Protein AF-B1GS95-F1 (afdb_monomer_lite)

Radius of gyration: 27.25 Å; chains: 1; bounding box: 58×67×68 Å

Foldseek 3Di:
DDDDDDDDPDVVVVVVVVLVVQQCCCQEPNLAWDDDPCDPPDDDPDDDRTDPDHHPNNVVPDDDPDDDDDDDDDPPPPPPPPDDDDDDDDDDDDDDDDDDDPPPDDDDDDPPDDPDPDDDDDDDDD

Organism: Cotesia congregata (NCBI:txid51543)

InterPro domains:
  IPR000299 FERM domain [PS50057] (1-32)
  IPR011993 PH-like domain superfamily [G3DSA:2.30.29.30] (1-31)
  IPR014847 FERM adjacent [PF08736] (43-81)
  IPR014847 FERM adjacent [SM01195] (40-84)
  IPR018980 FERM, C-terminal PH-like domain [PF09380] (2-34)

Secondary structure (DSSP, 8-state):
--------SSHHHHHHHHHHHHHHHHHHH-SSPPP-----SS--SS------S--HHHHHHS---SPPPP-----------------------------------S---PPP--------------

pLDDT: mean 73.36, std 19.86, range [33.06, 97.88]

Sequence (126 aa):
ESTIGFKLANHRAAKKLWKVCVEHHTFFRLMSPEPVKKVGLLPHLGSRFRYSGRTHYETKKIPIERQPPQFERSLSGRRLTSRSMDALGGSQTVETYGSEPSKRHTMSYEPEMIPDMEHIDQRPSI

Structure (mmCIF, N/CA/C/O backbone):
data_AF-B1GS95-F1
#
_entry.id   AF-B1GS95-F1
#
loop_
_atom_site.group_PDB
_atom_site.id
_atom_site.type_symbol
_atom_site.label_atom_id
_atom_site.label_alt_id
_atom_site.label_comp_id
_atom_site.label_asym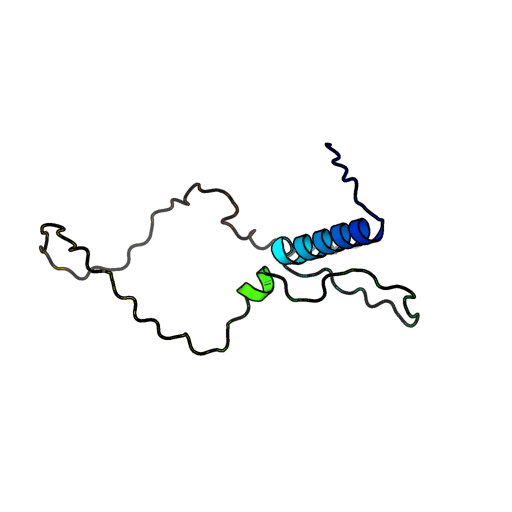_id
_atom_site.label_entity_id
_atom_site.label_seq_id
_atom_site.pdbx_PDB_ins_code
_atom_site.Cartn_x
_atom_site.Cartn_y
_atom_site.Cartn_z
_atom_site.occupancy
_atom_site.B_iso_or_equiv
_atom_site.auth_seq_id
_atom_site.auth_comp_id
_atom_site.auth_asym_id
_atom_site.auth_atom_id
_atom_site.pdbx_PDB_model_num
ATOM 1 N N . GLU A 1 1 ? 18.409 -17.853 -3.126 1.00 75.94 1 GLU A N 1
ATOM 2 C CA . GLU A 1 1 ? 17.521 -16.727 -3.478 1.00 75.94 1 GLU A CA 1
ATOM 3 C C . GLU A 1 1 ? 17.360 -16.716 -4.992 1.00 75.94 1 GLU A C 1
ATOM 5 O O . GLU A 1 1 ? 18.369 -16.825 -5.679 1.00 75.94 1 GLU A O 1
ATOM 10 N N . SER A 1 2 ? 16.128 -16.694 -5.504 1.00 92.12 2 SER A N 1
ATOM 11 C CA . SER A 1 2 ? 15.861 -16.719 -6.949 1.00 92.12 2 SER A CA 1
ATOM 12 C C . SER A 1 2 ? 15.269 -15.381 -7.376 1.00 92.12 2 SER A C 1
ATOM 14 O O . SER A 1 2 ? 14.183 -15.021 -6.924 1.00 92.12 2 SER A O 1
ATOM 16 N N . THR A 1 3 ? 15.962 -14.660 -8.255 1.00 95.12 3 THR A N 1
ATOM 17 C CA . THR A 1 3 ? 15.506 -13.364 -8.779 1.00 95.12 3 THR A CA 1
ATOM 18 C C . THR A 1 3 ? 14.864 -13.548 -10.150 1.00 95.12 3 THR A C 1
ATOM 20 O O . THR A 1 3 ? 15.467 -14.134 -11.047 1.00 95.12 3 THR A O 1
ATOM 23 N N . ILE A 1 4 ? 13.648 -13.025 -10.329 1.00 93.81 4 ILE A N 1
ATOM 24 C CA . ILE A 1 4 ? 12.907 -13.051 -11.600 1.00 93.81 4 ILE A CA 1
ATOM 25 C C . ILE A 1 4 ? 12.791 -11.620 -12.134 1.00 93.81 4 ILE A C 1
ATOM 27 O O . ILE A 1 4 ? 12.394 -10.714 -11.402 1.00 93.81 4 ILE A O 1
ATOM 31 N N . GLY A 1 5 ? 13.126 -11.414 -13.411 1.00 94.38 5 GLY A N 1
ATOM 32 C CA . GLY A 1 5 ? 13.045 -10.118 -14.090 1.00 94.38 5 GLY A CA 1
ATOM 33 C C . GLY A 1 5 ? 11.995 -10.093 -15.203 1.00 94.38 5 GLY A C 1
ATOM 34 O O . GLY A 1 5 ? 11.790 -11.087 -15.894 1.00 94.38 5 GLY A O 1
ATOM 35 N N . PHE A 1 6 ? 11.361 -8.934 -15.411 1.00 95.19 6 PHE A N 1
ATOM 36 C CA . PHE A 1 6 ? 10.372 -8.712 -16.473 1.00 95.19 6 PHE A CA 1
ATOM 37 C C . PHE A 1 6 ? 10.824 -7.584 -17.404 1.00 95.19 6 PHE A C 1
ATOM 39 O O . PHE A 1 6 ? 11.122 -6.479 -16.947 1.00 95.19 6 PHE A O 1
ATOM 46 N N . LYS A 1 7 ? 10.818 -7.831 -18.719 1.00 96.94 7 LYS A N 1
ATOM 47 C CA . LYS A 1 7 ? 11.004 -6.787 -19.736 1.00 96.94 7 LYS A CA 1
ATOM 48 C C . LYS A 1 7 ? 9.637 -6.274 -20.183 1.00 96.94 7 LYS A C 1
ATOM 50 O O . LYS A 1 7 ? 8.803 -7.049 -20.637 1.00 96.94 7 LYS A O 1
ATOM 55 N N . LEU A 1 8 ? 9.411 -4.969 -20.057 1.00 97.69 8 LEU A N 1
ATOM 56 C CA . LEU A 1 8 ? 8.139 -4.321 -20.387 1.00 97.69 8 LEU A CA 1
ATOM 57 C C . LEU A 1 8 ? 8.335 -3.268 -21.480 1.00 97.69 8 LEU A C 1
ATOM 59 O O . LEU A 1 8 ? 9.436 -2.756 -21.663 1.00 97.69 8 LEU A O 1
ATOM 63 N N . ALA A 1 9 ? 7.253 -2.924 -22.183 1.00 97.69 9 ALA A N 1
ATOM 64 C CA . ALA A 1 9 ? 7.297 -2.024 -23.339 1.00 97.69 9 ALA A CA 1
ATOM 65 C C . ALA A 1 9 ? 7.798 -0.603 -23.011 1.00 97.69 9 ALA A C 1
ATOM 67 O O . ALA A 1 9 ? 8.366 0.064 -23.867 1.00 97.69 9 ALA A O 1
ATOM 68 N N . ASN A 1 10 ? 7.570 -0.114 -21.787 1.00 97.62 10 ASN A N 1
ATOM 69 C C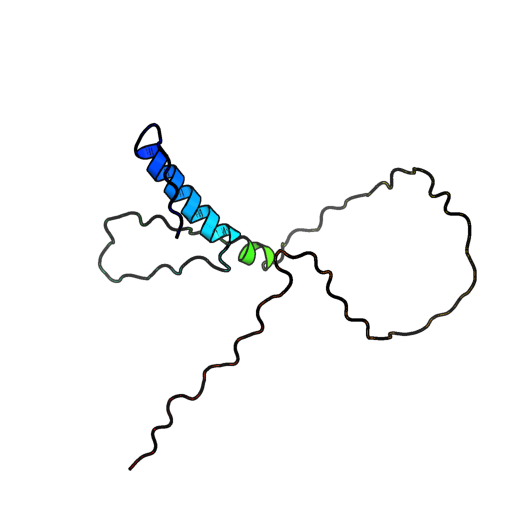A . ASN A 1 10 ? 8.038 1.196 -21.334 1.00 97.62 10 ASN A CA 1
ATOM 70 C C . ASN A 1 10 ? 8.085 1.286 -19.796 1.00 97.62 10 ASN A C 1
ATOM 72 O O . ASN A 1 10 ? 7.522 0.453 -19.080 1.00 97.62 10 ASN A O 1
ATOM 76 N N . HIS A 1 11 ? 8.715 2.343 -19.274 1.00 97.00 11 HIS A N 1
ATOM 77 C CA . HIS A 1 11 ? 8.840 2.560 -17.827 1.00 97.00 11 HIS A CA 1
ATOM 78 C C . HIS A 1 11 ? 7.487 2.791 -17.126 1.00 97.00 11 HIS A C 1
ATOM 80 O O . HIS A 1 11 ? 7.355 2.515 -15.933 1.00 97.00 11 HIS A O 1
ATOM 86 N N . ARG A 1 12 ? 6.461 3.286 -17.839 1.00 97.31 12 ARG A N 1
ATOM 87 C CA . ARG A 1 12 ? 5.118 3.490 -17.269 1.00 97.31 12 ARG A CA 1
ATOM 88 C C . ARG A 1 12 ? 4.454 2.150 -16.958 1.00 97.31 12 ARG A C 1
ATOM 90 O O . ARG A 1 12 ? 3.856 2.012 -15.894 1.00 97.31 12 ARG A O 1
ATOM 97 N N . ALA A 1 13 ? 4.610 1.163 -17.840 1.00 97.88 13 ALA A N 1
ATOM 98 C CA . ALA A 1 13 ? 4.150 -0.204 -17.619 1.00 97.88 13 ALA A CA 1
ATOM 99 C C . ALA A 1 13 ? 4.859 -0.841 -16.416 1.00 97.88 13 ALA A C 1
ATOM 101 O O . ALA A 1 13 ? 4.191 -1.417 -15.561 1.00 97.88 13 ALA A O 1
ATOM 102 N N . ALA A 1 14 ? 6.178 -0.656 -16.285 1.00 96.88 14 ALA A N 1
ATOM 103 C CA . ALA A 1 14 ? 6.929 -1.116 -15.112 1.00 96.88 14 ALA A CA 1
ATOM 104 C C . ALA A 1 14 ? 6.432 -0.470 -13.815 1.00 96.88 14 ALA A C 1
ATOM 106 O O . ALA A 1 14 ? 6.162 -1.161 -12.833 1.00 96.88 14 ALA A O 1
ATOM 107 N N . LYS A 1 15 ? 6.215 0.851 -13.833 1.00 95.06 15 LYS A N 1
ATOM 108 C CA . LYS A 1 15 ? 5.648 1.574 -12.692 1.00 95.06 15 LYS A CA 1
ATOM 109 C C . LYS A 1 15 ? 4.251 1.063 -12.343 1.00 95.06 15 LYS A C 1
ATOM 111 O O . LYS A 1 15 ? 3.952 0.926 -11.164 1.00 95.06 15 LYS A O 1
ATOM 116 N N . LYS A 1 16 ? 3.406 0.761 -13.336 1.00 95.75 16 LYS A N 1
ATOM 117 C CA . LYS A 1 16 ? 2.074 0.176 -13.116 1.00 95.75 16 LYS A CA 1
ATOM 118 C C . LYS A 1 16 ? 2.162 -1.222 -12.505 1.00 95.75 16 LYS A C 1
ATOM 120 O O . LYS A 1 16 ? 1.448 -1.477 -11.547 1.00 95.75 16 LYS A O 1
ATOM 125 N N . LEU A 1 17 ? 3.035 -2.091 -13.017 1.00 96.38 17 LEU A N 1
ATOM 126 C CA . LEU A 1 17 ? 3.234 -3.434 -12.467 1.00 96.38 17 LEU A CA 1
ATOM 127 C C . LEU A 1 17 ? 3.622 -3.360 -10.990 1.00 96.38 17 LEU A C 1
ATOM 129 O O . LEU A 1 17 ? 2.948 -3.945 -10.153 1.00 96.38 17 LEU A O 1
ATOM 133 N N . TRP A 1 18 ? 4.650 -2.573 -10.672 1.00 94.25 18 TRP A N 1
ATOM 134 C CA . TRP A 1 18 ? 5.097 -2.384 -9.294 1.00 94.25 18 TRP A CA 1
ATOM 135 C C . TRP A 1 18 ? 3.967 -1.884 -8.385 1.00 94.25 18 TRP A C 1
ATOM 137 O O . TRP A 1 18 ? 3.741 -2.440 -7.313 1.00 94.25 18 TRP A O 1
ATOM 147 N N . LYS A 1 19 ? 3.208 -0.885 -8.850 1.00 94.12 19 LYS A N 1
ATOM 148 C CA . LYS A 1 19 ? 2.036 -0.356 -8.148 1.00 94.12 19 LYS A CA 1
ATOM 149 C C . LYS A 1 19 ? 0.990 -1.444 -7.866 1.00 94.12 19 LYS A C 1
ATOM 151 O O . LYS A 1 19 ? 0.603 -1.650 -6.722 1.00 94.12 19 LYS A O 1
ATOM 156 N N . VAL A 1 20 ? 0.591 -2.200 -8.884 1.00 95.12 20 VAL A N 1
ATOM 157 C CA . VAL A 1 20 ? -0.384 -3.290 -8.726 1.00 95.12 20 VAL A CA 1
ATOM 158 C C . VAL A 1 20 ? 0.133 -4.363 -7.764 1.00 95.12 20 VAL A C 1
ATOM 160 O O . VAL A 1 20 ? -0.624 -4.838 -6.924 1.00 95.12 20 VAL A O 1
ATOM 163 N N . CYS A 1 21 ? 1.418 -4.722 -7.831 1.00 94.94 21 CYS A N 1
ATOM 164 C CA . CYS A 1 21 ? 2.012 -5.689 -6.908 1.00 94.94 21 CYS A CA 1
ATOM 165 C C . CYS A 1 21 ? 1.928 -5.223 -5.449 1.00 94.94 21 CYS A C 1
ATOM 167 O O . CYS A 1 21 ? 1.575 -6.019 -4.581 1.00 94.94 21 CYS A O 1
ATOM 169 N N . VAL A 1 22 ? 2.214 -3.946 -5.179 1.00 93.81 22 VAL A N 1
ATOM 170 C CA . VAL A 1 22 ? 2.101 -3.369 -3.832 1.00 93.81 22 VAL A CA 1
ATOM 171 C C . VAL A 1 22 ? 0.645 -3.380 -3.350 1.00 93.81 22 VAL A C 1
ATOM 173 O O . VAL A 1 22 ? 0.383 -3.857 -2.249 1.00 93.81 22 VAL A O 1
ATOM 176 N N . GLU A 1 23 ? -0.310 -2.931 -4.173 1.00 94.62 23 GLU A N 1
ATOM 177 C CA . GLU A 1 23 ? -1.745 -2.952 -3.831 1.00 94.62 23 GLU A CA 1
ATOM 178 C C . GLU A 1 23 ? -2.245 -4.366 -3.534 1.00 94.62 23 GLU A C 1
ATOM 180 O O . GLU A 1 23 ? -2.876 -4.605 -2.506 1.00 94.62 23 GLU A O 1
ATOM 185 N N . HIS A 1 24 ? -1.935 -5.313 -4.419 1.00 96.62 24 HIS A N 1
ATOM 186 C CA . HIS A 1 24 ? -2.385 -6.693 -4.296 1.00 96.62 24 HIS A CA 1
ATOM 187 C C . HIS A 1 24 ? -1.773 -7.375 -3.070 1.00 96.62 24 HIS A C 1
ATOM 189 O O . HIS A 1 24 ? -2.450 -8.129 -2.370 1.00 96.62 24 HIS A O 1
ATOM 195 N N . HIS A 1 25 ? -0.495 -7.110 -2.788 1.00 96.00 25 HIS A N 1
ATOM 196 C CA . HIS A 1 25 ? 0.146 -7.614 -1.583 1.00 96.00 25 HIS A CA 1
ATOM 197 C C . HIS A 1 25 ? -0.560 -7.083 -0.330 1.00 96.00 25 HIS A C 1
ATOM 199 O O . HIS A 1 25 ? -0.999 -7.883 0.493 1.00 96.00 25 HIS A O 1
ATOM 205 N N . THR A 1 26 ? -0.754 -5.766 -0.211 1.00 95.69 26 THR A N 1
ATOM 206 C CA . THR A 1 26 ? -1.424 -5.195 0.964 1.00 95.69 26 THR A CA 1
ATOM 207 C C . THR A 1 26 ? -2.868 -5.676 1.106 1.00 95.69 26 THR A C 1
ATOM 209 O O . THR A 1 26 ? -3.247 -6.105 2.189 1.00 95.69 26 THR A O 1
ATOM 212 N N . PHE A 1 27 ? -3.668 -5.669 0.036 1.00 95.81 27 PHE A N 1
ATOM 213 C CA . PHE A 1 27 ? -5.089 -6.017 0.121 1.00 95.81 27 PHE A CA 1
ATOM 214 C C . PHE A 1 27 ? -5.341 -7.483 0.502 1.00 95.81 27 PHE A C 1
ATOM 216 O O . PHE A 1 27 ? -6.228 -7.755 1.312 1.00 95.81 27 PHE A O 1
ATOM 223 N N . PHE A 1 28 ? -4.590 -8.426 -0.081 1.00 96.50 28 PHE A N 1
ATOM 224 C CA . PHE A 1 28 ? -4.847 -9.859 0.098 1.00 96.50 28 PHE A CA 1
ATOM 225 C C . PHE A 1 28 ? -3.981 -10.532 1.163 1.00 96.50 28 PHE A C 1
ATOM 227 O O . PHE A 1 28 ? -4.389 -11.573 1.676 1.00 96.50 28 PHE A O 1
ATOM 234 N N . ARG A 1 29 ? -2.775 -10.017 1.445 1.00 95.56 29 ARG A N 1
ATOM 235 C CA . ARG A 1 29 ? -1.822 -10.675 2.358 1.00 95.56 29 ARG A CA 1
ATOM 236 C C . ARG A 1 29 ? -1.735 -10.014 3.726 1.00 95.56 29 ARG A C 1
ATOM 238 O O . ARG A 1 29 ? -1.487 -10.730 4.689 1.00 95.56 29 ARG A O 1
ATOM 245 N N . LEU A 1 30 ? -1.910 -8.695 3.825 1.00 94.62 30 LEU A N 1
ATOM 246 C CA . LEU A 1 30 ? -1.820 -7.994 5.107 1.00 94.62 30 LEU A CA 1
ATOM 247 C C . LEU A 1 30 ? -3.184 -7.938 5.804 1.00 94.62 30 LEU A C 1
ATOM 249 O O . LEU A 1 30 ? -4.228 -7.837 5.159 1.00 94.62 30 LEU A O 1
ATOM 253 N N . MET A 1 31 ? -3.166 -7.993 7.137 1.00 92.94 31 MET A N 1
ATOM 254 C CA . MET A 1 31 ? -4.376 -7.858 7.956 1.00 92.94 31 MET A CA 1
ATOM 255 C C . MET A 1 31 ? -4.877 -6.413 7.967 1.00 92.94 31 MET A C 1
ATOM 257 O O . MET A 1 31 ? -6.078 -6.189 7.883 1.00 92.94 31 MET A O 1
ATOM 261 N N . SER A 1 32 ? -3.966 -5.444 7.996 1.00 89.69 32 SER A N 1
ATOM 262 C CA . SER A 1 32 ? -4.242 -4.008 7.940 1.00 89.69 32 SER A CA 1
ATOM 263 C C . SER A 1 32 ? -3.222 -3.309 7.029 1.00 89.69 32 SER A C 1
ATOM 265 O O . SER A 1 32 ? -2.118 -3.831 6.819 1.00 89.69 32 SER A O 1
ATOM 267 N N . PRO A 1 33 ? -3.564 -2.152 6.433 1.00 89.56 33 PRO A N 1
ATOM 268 C CA . PRO A 1 33 ? -2.598 -1.362 5.679 1.00 89.56 33 PRO A CA 1
ATOM 269 C C . PRO A 1 33 ? -1.507 -0.786 6.592 1.00 89.56 33 PRO A C 1
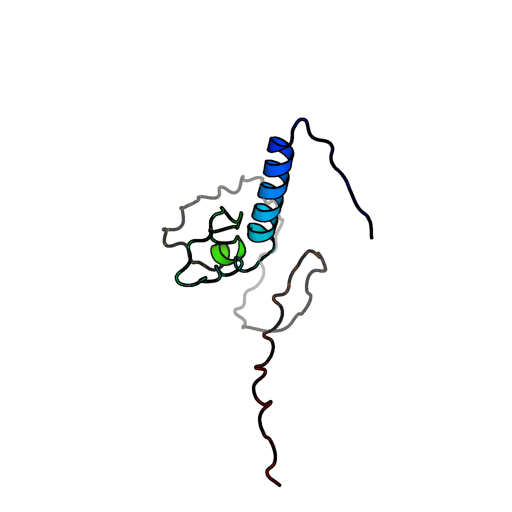ATOM 271 O O . PRO A 1 33 ? -1.731 -0.540 7.776 1.00 89.56 33 PRO A O 1
ATOM 274 N N . GLU A 1 34 ? -0.322 -0.515 6.030 1.00 85.38 34 GLU A N 1
ATOM 275 C CA . GLU A 1 34 ? 0.744 0.166 6.775 1.00 85.38 34 GLU A CA 1
ATOM 276 C C . GLU A 1 34 ? 0.244 1.546 7.250 1.00 85.38 34 GLU A C 1
ATOM 278 O O . GLU A 1 34 ? -0.230 2.335 6.421 1.00 85.38 34 GLU A O 1
ATOM 283 N N . PRO A 1 35 ? 0.370 1.876 8.549 1.00 80.56 35 PRO A N 1
ATOM 284 C CA . PRO A 1 35 ? -0.129 3.134 9.077 1.00 80.56 35 PRO A CA 1
ATOM 285 C C . PRO A 1 35 ? 0.568 4.317 8.405 1.00 80.56 35 PRO A C 1
ATOM 287 O O . PRO A 1 35 ? 1.792 4.353 8.224 1.00 80.56 35 PRO A O 1
ATOM 290 N N . VAL A 1 36 ? -0.223 5.327 8.044 1.00 77.00 36 VAL A N 1
ATOM 291 C CA . VAL A 1 36 ? 0.312 6.576 7.505 1.00 77.00 36 VAL A CA 1
ATOM 292 C C . VAL A 1 36 ? 1.114 7.253 8.612 1.00 77.00 36 VAL A C 1
ATOM 294 O O . VAL A 1 36 ? 0.553 7.754 9.586 1.00 77.00 36 VAL A O 1
ATOM 297 N N . LYS A 1 37 ? 2.443 7.269 8.469 1.00 74.06 37 LYS A N 1
ATOM 298 C CA . LYS A 1 37 ? 3.316 8.047 9.352 1.00 74.06 37 LYS A CA 1
ATOM 299 C C . LYS A 1 37 ? 2.906 9.515 9.227 1.00 74.06 37 LYS A C 1
ATOM 301 O O . LYS A 1 37 ? 3.075 10.103 8.159 1.00 74.06 37 LYS A O 1
ATOM 306 N N . LYS A 1 38 ? 2.351 10.086 10.298 1.00 67.25 38 LYS A N 1
ATOM 307 C CA . LYS A 1 38 ? 2.058 11.520 10.403 1.00 67.25 38 LYS A CA 1
ATOM 308 C C . LYS A 1 38 ? 3.394 12.257 10.486 1.00 67.25 38 LYS A C 1
ATOM 310 O O . LYS A 1 38 ? 3.944 12.438 11.565 1.00 67.25 38 LYS A O 1
ATOM 315 N N . VAL A 1 39 ? 3.980 12.575 9.338 1.00 65.69 39 VAL A N 1
ATOM 316 C CA . VAL A 1 39 ? 5.167 13.434 9.269 1.00 65.69 39 VAL A CA 1
ATOM 317 C C . VAL A 1 39 ? 4.697 14.863 9.551 1.00 65.69 39 VAL A C 1
ATOM 319 O O . VAL A 1 39 ? 3.635 15.238 9.064 1.00 65.69 39 VAL A O 1
ATOM 322 N N . GLY A 1 40 ? 5.421 15.589 10.410 1.00 71.00 40 GLY A N 1
ATOM 323 C CA . GLY A 1 40 ? 5.021 16.889 10.972 1.00 71.00 40 GLY A CA 1
ATOM 324 C C . GLY A 1 40 ? 4.879 18.034 9.956 1.00 71.00 40 GLY A C 1
ATOM 325 O O . GLY A 1 40 ? 4.546 17.823 8.800 1.00 71.00 40 GLY A O 1
ATOM 326 N N . LEU A 1 41 ? 5.147 19.268 10.395 1.00 73.75 41 LEU A N 1
ATOM 327 C CA . LEU A 1 41 ? 4.885 20.546 9.696 1.00 73.75 41 LEU A CA 1
ATOM 328 C C . LEU A 1 41 ? 5.463 20.709 8.268 1.00 73.75 41 LEU A C 1
ATOM 330 O O . LEU A 1 41 ? 5.221 21.736 7.638 1.00 73.75 41 LEU A O 1
ATOM 334 N N . LEU A 1 42 ? 6.217 19.740 7.743 1.00 76.25 42 LEU A N 1
ATOM 335 C CA . LEU A 1 42 ? 6.803 19.795 6.406 1.00 76.25 42 LEU A CA 1
ATOM 336 C C . LEU A 1 42 ? 5.974 18.970 5.406 1.00 76.25 42 LEU A C 1
ATOM 338 O O . LEU A 1 42 ? 5.824 17.758 5.590 1.00 76.25 42 LEU A O 1
ATOM 342 N N . PRO A 1 43 ? 5.473 19.580 4.316 1.00 68.81 43 PRO A N 1
ATOM 343 C CA . PRO A 1 43 ? 4.769 18.845 3.276 1.00 68.81 43 PRO A CA 1
ATOM 344 C C . PRO A 1 43 ? 5.727 17.880 2.566 1.00 68.81 43 PRO A C 1
ATOM 346 O O . PRO A 1 43 ? 6.796 18.265 2.091 1.00 68.81 43 PRO A O 1
ATOM 349 N N . HIS A 1 44 ? 5.335 16.609 2.457 1.00 70.25 44 HIS A N 1
ATOM 350 C CA . HIS A 1 44 ? 6.100 15.629 1.692 1.00 70.25 44 HIS A CA 1
ATOM 351 C C . HIS A 1 44 ? 5.899 15.883 0.192 1.00 70.25 44 HIS A C 1
ATOM 353 O O . HIS A 1 44 ? 4.835 15.592 -0.361 1.00 70.25 44 HIS A O 1
ATOM 359 N N . LEU A 1 45 ? 6.927 16.401 -0.483 1.00 72.00 45 LEU A N 1
ATOM 360 C CA . LEU A 1 45 ? 6.921 16.630 -1.928 1.00 72.00 45 LEU A CA 1
ATOM 361 C C . LEU A 1 45 ? 7.078 15.291 -2.675 1.00 72.00 45 LEU A C 1
ATOM 363 O O . LEU A 1 45 ? 8.139 14.934 -3.177 1.00 72.00 45 LEU A O 1
ATOM 367 N N . GLY A 1 46 ? 6.010 14.493 -2.696 1.00 70.94 46 GLY A N 1
ATOM 368 C CA . GLY A 1 46 ? 5.970 13.236 -3.436 1.00 70.94 46 GLY A CA 1
ATOM 369 C C . GLY A 1 46 ? 4.808 12.332 -3.044 1.00 70.94 46 GLY A C 1
ATOM 370 O O . GLY A 1 46 ? 4.534 12.118 -1.866 1.00 70.94 46 GLY A O 1
ATOM 371 N N . SER A 1 47 ? 4.151 11.740 -4.041 1.00 72.62 47 SER A N 1
ATOM 372 C CA . SER A 1 47 ? 3.174 10.672 -3.822 1.00 72.62 47 SER A CA 1
ATOM 373 C C . SER A 1 47 ? 3.901 9.384 -3.439 1.00 72.62 47 SER A C 1
ATOM 375 O O . SER A 1 47 ? 4.540 8.752 -4.284 1.00 72.62 47 SER A O 1
ATOM 377 N N . ARG A 1 48 ? 3.745 8.938 -2.192 1.00 76.69 48 ARG A N 1
ATOM 378 C CA . ARG A 1 48 ? 4.183 7.606 -1.765 1.00 76.69 48 ARG A CA 1
ATOM 379 C C . ARG A 1 48 ? 3.080 6.615 -2.125 1.00 76.69 48 ARG A C 1
ATOM 381 O O . ARG A 1 48 ? 1.981 6.700 -1.593 1.00 76.69 48 ARG A O 1
ATOM 388 N N . PHE A 1 49 ? 3.342 5.731 -3.084 1.00 83.12 49 PHE A N 1
ATOM 389 C CA . PHE A 1 49 ? 2.344 4.760 -3.519 1.00 83.12 49 PHE A CA 1
ATOM 390 C C . PHE A 1 49 ? 2.101 3.739 -2.402 1.00 83.12 49 PHE A C 1
ATOM 392 O O . PHE A 1 49 ? 2.967 2.917 -2.106 1.00 83.12 49 PHE A O 1
ATOM 399 N N . ARG A 1 50 ? 0.950 3.859 -1.742 1.00 88.06 50 ARG A N 1
ATOM 400 C CA . ARG A 1 50 ? 0.523 3.042 -0.608 1.00 88.06 50 ARG A CA 1
ATOM 401 C C . ARG A 1 50 ? -0.944 2.693 -0.783 1.00 88.06 50 ARG A C 1
ATOM 403 O O . ARG A 1 50 ? -1.704 3.498 -1.314 1.00 88.06 50 ARG A O 1
ATOM 410 N N . TYR A 1 51 ? -1.331 1.525 -0.296 1.00 90.25 51 TYR A N 1
ATOM 411 C CA . TYR A 1 51 ? -2.733 1.157 -0.204 1.00 90.25 51 TYR A CA 1
ATOM 412 C C . TYR A 1 51 ? -3.411 1.977 0.905 1.00 90.25 51 TYR A C 1
ATOM 414 O O . TYR A 1 51 ? -2.923 1.998 2.033 1.00 90.25 51 TYR A O 1
ATOM 422 N N . SER A 1 52 ? -4.504 2.669 0.581 1.00 87.62 52 SER A N 1
ATOM 423 C CA . SER A 1 52 ? -5.267 3.522 1.510 1.00 87.62 52 SER A CA 1
ATOM 424 C C . SER A 1 52 ? -6.688 3.011 1.789 1.00 87.62 52 SER A C 1
ATOM 426 O O . SER A 1 52 ? -7.475 3.709 2.424 1.00 87.62 52 SER A O 1
ATOM 428 N N . GLY A 1 53 ? -7.037 1.824 1.282 1.00 90.56 53 GLY A N 1
ATOM 429 C CA . GLY A 1 53 ? -8.348 1.202 1.469 1.00 90.56 53 GLY A CA 1
ATOM 430 C C . GLY A 1 53 ? -8.396 0.230 2.647 1.00 90.56 53 GLY A C 1
ATOM 431 O O . GLY A 1 53 ? -7.431 0.098 3.399 1.00 90.56 53 GLY A O 1
ATOM 432 N N . ARG A 1 54 ? -9.519 -0.490 2.758 1.00 92.25 54 ARG A N 1
ATOM 433 C CA . ARG A 1 54 ? -9.669 -1.612 3.694 1.00 92.25 54 ARG A CA 1
ATOM 434 C C . ARG A 1 54 ? -9.151 -2.898 3.071 1.00 92.25 54 ARG A C 1
ATOM 436 O O . ARG A 1 54 ? -9.536 -3.226 1.951 1.00 92.25 54 ARG A O 1
ATOM 443 N N . THR A 1 55 ? -8.336 -3.659 3.788 1.00 95.69 55 THR A N 1
ATOM 444 C CA . THR A 1 55 ? -7.878 -4.970 3.307 1.00 95.69 55 THR A CA 1
ATOM 445 C C . THR A 1 55 ? -9.047 -5.952 3.178 1.00 95.69 55 THR A C 1
ATOM 447 O O . THR A 1 55 ? -10.154 -5.745 3.694 1.00 95.69 55 THR A O 1
ATOM 450 N N . HIS A 1 56 ? -8.806 -7.077 2.505 1.00 95.00 56 HIS A N 1
ATOM 451 C CA . HIS A 1 56 ? -9.764 -8.178 2.466 1.00 95.00 56 HIS A CA 1
ATOM 452 C C . HIS A 1 56 ? -10.085 -8.682 3.883 1.00 95.00 56 HIS A C 1
ATOM 454 O O . HIS A 1 56 ? -11.233 -9.006 4.181 1.00 95.00 56 HIS A O 1
ATOM 460 N N . TYR A 1 57 ? -9.088 -8.705 4.770 1.00 94.50 57 TYR A N 1
ATOM 461 C CA . TYR A 1 57 ? -9.256 -9.144 6.150 1.00 94.50 57 TYR A CA 1
ATOM 462 C C . TYR A 1 57 ? -10.152 -8.192 6.952 1.00 94.50 57 TYR A C 1
ATOM 464 O O . TYR A 1 57 ? -11.117 -8.643 7.568 1.00 94.50 57 TYR A O 1
ATOM 472 N N . GLU A 1 58 ? -9.910 -6.881 6.871 1.00 94.06 58 GLU A N 1
ATOM 473 C CA . GLU A 1 58 ? -10.775 -5.865 7.490 1.00 94.06 58 GLU A CA 1
ATOM 474 C C . GLU A 1 58 ? -12.207 -5.964 6.960 1.00 94.06 58 GLU A C 1
ATOM 476 O O . GLU A 1 58 ? -13.162 -5.940 7.729 1.00 94.06 58 GLU A O 1
ATOM 481 N N . THR A 1 59 ? -12.366 -6.167 5.651 1.00 93.81 59 THR A N 1
ATOM 482 C CA . THR A 1 59 ? -13.686 -6.294 5.021 1.00 93.81 59 THR A CA 1
ATOM 483 C C . THR A 1 59 ? -14.465 -7.509 5.531 1.00 93.81 59 THR A C 1
ATOM 485 O O . THR A 1 59 ? -15.672 -7.408 5.721 1.00 93.81 59 THR A O 1
ATOM 488 N N . LYS A 1 60 ? -13.804 -8.646 5.790 1.00 92.25 60 LYS A N 1
ATOM 489 C CA . LYS A 1 60 ? -14.461 -9.843 6.350 1.00 92.25 60 LYS A CA 1
ATOM 490 C C . LYS A 1 60 ? -14.905 -9.675 7.803 1.00 92.25 60 LYS A C 1
ATOM 492 O O . LYS A 1 60 ? -15.846 -10.342 8.215 1.00 92.25 60 LYS A O 1
ATOM 497 N N . LYS A 1 61 ? -14.211 -8.836 8.577 1.00 91.00 61 LYS A N 1
ATOM 498 C CA . LYS A 1 61 ? -14.527 -8.585 9.991 1.00 91.00 61 LYS A CA 1
ATOM 499 C C . LYS A 1 61 ? -15.705 -7.639 10.187 1.00 91.00 61 LYS A C 1
ATOM 501 O O . LYS A 1 61 ? -16.314 -7.641 11.251 1.00 91.00 61 LYS A O 1
ATOM 506 N N . ILE A 1 62 ? -15.998 -6.814 9.188 1.00 89.31 62 ILE A N 1
ATOM 507 C CA . ILE A 1 62 ? -17.057 -5.816 9.278 1.00 89.31 62 ILE A CA 1
ATOM 508 C C . ILE A 1 62 ? -18.397 -6.493 8.944 1.00 89.31 62 ILE A C 1
ATOM 510 O O . ILE A 1 62 ? -18.542 -7.036 7.844 1.00 89.31 62 ILE A O 1
ATOM 514 N N . PRO A 1 63 ? -19.385 -6.470 9.857 1.00 85.62 63 PRO A N 1
ATOM 515 C CA . PRO A 1 63 ? -20.717 -6.973 9.562 1.00 85.62 63 PRO A CA 1
ATOM 516 C C . PRO A 1 63 ? -21.360 -6.122 8.467 1.00 85.62 63 PRO A C 1
ATOM 518 O O . PRO A 1 63 ? -21.195 -4.904 8.410 1.00 85.62 63 PRO A O 1
ATOM 521 N N . ILE A 1 64 ? -22.095 -6.770 7.570 1.00 86.06 64 ILE A N 1
ATOM 522 C CA . ILE A 1 64 ? -22.762 -6.070 6.479 1.00 86.06 64 ILE A CA 1
ATOM 523 C C . ILE A 1 64 ? -24.147 -5.635 6.963 1.00 86.06 64 ILE A C 1
ATOM 525 O O . ILE A 1 64 ? -25.021 -6.474 7.158 1.00 86.06 64 ILE A O 1
ATOM 529 N N . GLU A 1 65 ? -24.365 -4.328 7.094 1.00 86.75 65 GLU A N 1
ATOM 530 C CA . GLU A 1 65 ? -25.632 -3.714 7.532 1.00 86.75 65 GLU A CA 1
ATOM 531 C C . GLU A 1 65 ? -26.722 -3.715 6.440 1.00 86.75 65 GLU A C 1
ATOM 533 O O . GLU A 1 65 ? -27.456 -2.747 6.257 1.00 86.75 65 GLU A O 1
ATOM 538 N N . ARG A 1 66 ? -26.830 -4.792 5.656 1.00 87.06 66 ARG A N 1
ATOM 539 C CA . ARG A 1 66 ? -27.892 -4.940 4.652 1.00 87.06 66 ARG A CA 1
ATOM 540 C C . ARG A 1 66 ? -28.709 -6.183 4.946 1.00 87.06 66 ARG A C 1
ATOM 542 O O . ARG A 1 66 ? -28.148 -7.210 5.326 1.00 87.06 66 ARG A O 1
ATOM 549 N N . GLN A 1 67 ? -30.022 -6.101 4.728 1.00 88.12 67 GLN A N 1
ATOM 550 C CA . GLN A 1 67 ? -30.884 -7.275 4.831 1.00 88.12 67 GLN A CA 1
ATOM 551 C C . GLN A 1 67 ? -30.358 -8.387 3.908 1.00 88.12 67 GLN A C 1
ATOM 553 O O . GLN A 1 67 ? -30.008 -8.102 2.753 1.00 88.12 67 GLN A O 1
ATOM 558 N N . PRO A 1 68 ? -30.260 -9.639 4.392 1.00 85.38 68 PRO A N 1
ATOM 559 C CA . PRO A 1 68 ? -29.844 -10.751 3.559 1.00 85.38 68 PRO A CA 1
ATOM 560 C C . PRO A 1 68 ? -30.784 -10.885 2.356 1.00 85.38 68 PRO A C 1
ATOM 562 O O . PRO A 1 68 ? -32.002 -10.884 2.535 1.00 85.38 68 PRO A O 1
ATOM 565 N N . PRO A 1 69 ? -30.257 -11.005 1.129 1.00 89.19 69 PRO A N 1
ATOM 566 C CA . PRO A 1 69 ? -31.092 -11.322 -0.020 1.00 89.1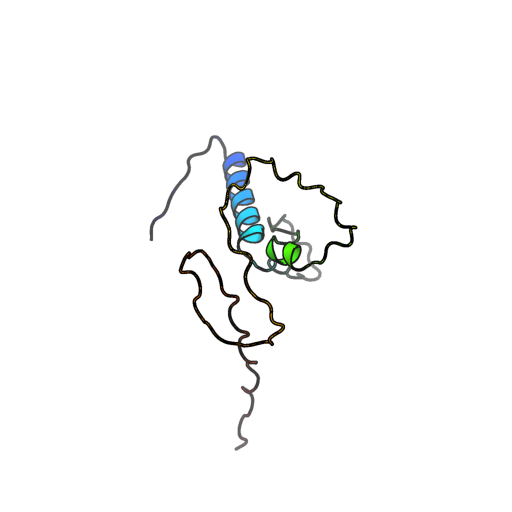9 69 PRO A CA 1
ATOM 567 C C . PRO A 1 69 ? -31.815 -12.658 0.204 1.00 89.19 69 PRO A C 1
ATOM 569 O O . PRO A 1 69 ? -31.200 -13.651 0.602 1.00 89.19 69 PRO A O 1
ATOM 572 N N . GLN A 1 70 ? -33.119 -12.684 -0.069 1.00 89.31 70 GLN A N 1
ATOM 573 C CA . GLN A 1 70 ? -33.898 -13.915 -0.056 1.00 89.31 70 GLN A CA 1
ATOM 574 C C . GLN A 1 70 ? -33.555 -14.722 -1.313 1.00 89.31 70 GLN A C 1
ATOM 576 O O . GLN A 1 70 ? -33.733 -14.249 -2.434 1.00 89.31 70 GLN A O 1
ATOM 581 N N . PHE A 1 71 ? -33.052 -15.939 -1.128 1.00 85.62 71 PHE A N 1
ATOM 582 C CA . PHE A 1 71 ? -32.781 -16.861 -2.226 1.00 85.62 71 PHE A CA 1
ATOM 583 C C . PHE A 1 71 ? -33.603 -18.130 -2.042 1.00 85.62 71 PHE A C 1
ATOM 585 O O . PHE A 1 71 ? -33.346 -18.913 -1.127 1.00 85.62 71 PHE A O 1
ATOM 592 N N . GLU A 1 72 ? -34.546 -18.373 -2.946 1.00 87.69 72 GLU A N 1
ATOM 593 C CA . GLU A 1 72 ? -35.171 -19.685 -3.072 1.00 87.69 72 GLU A CA 1
ATOM 594 C C . GLU A 1 72 ? -34.212 -20.618 -3.813 1.00 87.69 72 GLU A C 1
ATOM 596 O O . GLU A 1 72 ? -33.976 -20.501 -5.017 1.00 87.69 72 GLU A O 1
ATOM 601 N N . ARG A 1 73 ? -33.605 -21.552 -3.080 1.00 83.62 73 ARG A N 1
ATOM 602 C CA . ARG A 1 73 ? -32.819 -22.626 -3.688 1.00 83.62 73 ARG A CA 1
ATOM 603 C C . ARG A 1 73 ? -33.783 -23.716 -4.133 1.00 83.62 73 ARG A C 1
ATOM 605 O O . ARG A 1 73 ? -34.189 -24.543 -3.325 1.00 83.62 73 ARG A O 1
ATOM 612 N N . SER A 1 74 ? -34.127 -23.744 -5.417 1.00 80.88 74 SER A N 1
ATOM 613 C CA . SER A 1 74 ? -34.759 -24.932 -5.987 1.00 80.88 74 SER A CA 1
ATOM 614 C C . SER A 1 74 ? -33.720 -26.051 -5.997 1.00 80.88 74 SER A C 1
ATOM 616 O O . SER A 1 74 ? -32.731 -25.991 -6.731 1.00 80.88 74 SER A O 1
ATOM 618 N N . LEU A 1 75 ? -33.899 -27.063 -5.144 1.00 71.75 75 LEU A N 1
ATOM 619 C CA . LEU A 1 75 ? -33.220 -28.334 -5.348 1.00 71.75 75 LEU A CA 1
ATOM 620 C C . LEU A 1 75 ? -33.708 -28.830 -6.707 1.00 71.75 75 LEU A C 1
ATOM 622 O O . LEU A 1 75 ? -34.871 -29.211 -6.830 1.00 71.75 75 LEU A O 1
ATOM 626 N N . SER A 1 76 ? -32.858 -28.791 -7.740 1.00 66.44 76 SER A N 1
ATOM 627 C CA . SER A 1 76 ? -33.198 -29.422 -9.012 1.00 66.44 76 SER A CA 1
ATOM 628 C C . SER A 1 76 ? -33.467 -30.886 -8.689 1.00 66.44 76 SER A C 1
ATOM 630 O O . SER A 1 76 ? -32.539 -31.620 -8.343 1.00 66.44 76 SER A O 1
ATOM 632 N N . GLY A 1 77 ? -34.742 -31.266 -8.697 1.00 63.22 77 GLY A N 1
ATOM 633 C CA . GLY A 1 77 ? -35.241 -32.565 -8.281 1.00 63.22 77 GLY A CA 1
ATOM 634 C C . GLY A 1 77 ? -34.761 -33.669 -9.209 1.00 63.22 77 GLY A C 1
ATOM 635 O O . GLY A 1 77 ? -35.544 -34.276 -9.932 1.00 63.22 77 GLY A O 1
ATOM 636 N N . ARG A 1 78 ? -33.469 -33.990 -9.167 1.00 59.44 78 ARG A N 1
ATOM 637 C CA . ARG A 1 78 ? -32.980 -35.302 -9.554 1.00 59.44 78 ARG A CA 1
ATOM 638 C C . ARG A 1 78 ? -33.223 -36.192 -8.349 1.00 59.44 78 ARG A C 1
ATOM 640 O O . ARG A 1 78 ? -32.351 -36.352 -7.508 1.00 59.44 78 ARG A O 1
ATOM 647 N N . ARG A 1 79 ? -34.480 -36.639 -8.257 1.00 54.94 79 ARG A N 1
ATOM 648 C CA . ARG A 1 79 ? -34.992 -37.772 -7.477 1.00 54.94 79 ARG A CA 1
ATOM 649 C C . ARG A 1 79 ? -33.921 -38.356 -6.554 1.00 54.94 79 ARG A C 1
ATOM 651 O O . ARG A 1 79 ? -33.130 -39.191 -6.986 1.00 54.94 79 ARG A O 1
ATOM 658 N N . LEU A 1 80 ? -33.906 -37.918 -5.296 1.00 57.53 80 LEU A N 1
ATOM 659 C CA . LEU A 1 80 ? -33.235 -38.653 -4.231 1.00 57.53 80 LEU A CA 1
ATOM 660 C C . LEU A 1 80 ? -33.987 -39.979 -4.064 1.00 57.53 80 LEU A C 1
ATOM 662 O O . LEU A 1 80 ? -34.815 -40.131 -3.176 1.00 57.53 80 LEU A O 1
ATOM 666 N N . THR A 1 81 ? -33.734 -40.952 -4.938 1.00 55.56 81 THR A N 1
ATOM 667 C CA . THR A 1 81 ? -34.050 -42.354 -4.664 1.00 55.56 81 THR A CA 1
ATOM 668 C C . THR A 1 81 ? -32.985 -42.882 -3.706 1.00 55.56 81 THR A C 1
ATOM 670 O O . THR A 1 81 ? -32.217 -43.776 -4.052 1.00 55.56 81 THR A O 1
ATOM 673 N N . SER A 1 82 ? -32.883 -42.287 -2.516 1.00 51.12 82 SER A N 1
ATOM 674 C CA . SER A 1 82 ? -32.185 -42.938 -1.414 1.00 51.12 82 SER A CA 1
ATOM 675 C C . SER A 1 82 ? -33.215 -43.829 -0.748 1.00 51.12 82 SER A C 1
ATOM 677 O O . SER A 1 82 ? -34.146 -43.356 -0.098 1.00 51.12 82 SER A O 1
ATOM 679 N N . ARG A 1 83 ? -33.119 -45.126 -1.032 1.00 55.69 83 ARG A N 1
ATOM 680 C CA . ARG A 1 83 ? -33.958 -46.147 -0.414 1.00 55.69 83 ARG A CA 1
ATOM 681 C C . ARG A 1 83 ? -33.755 -46.072 1.102 1.00 55.69 83 ARG A C 1
ATOM 683 O O . ARG A 1 83 ? -32.626 -46.203 1.553 1.00 55.69 83 ARG A O 1
ATOM 690 N N . SER A 1 84 ? -34.864 -45.845 1.806 1.00 61.28 84 SER A N 1
ATOM 691 C CA . SER A 1 84 ? -35.200 -46.289 3.167 1.00 61.28 84 SER A CA 1
ATOM 692 C C . SER A 1 84 ? -34.110 -46.231 4.241 1.00 61.28 84 SER A C 1
ATOM 694 O O . SER A 1 84 ? -33.173 -47.015 4.187 1.00 61.28 84 SER A O 1
ATOM 696 N N . MET A 1 85 ? -34.351 -45.450 5.296 1.00 47.53 85 MET A N 1
ATOM 697 C CA . MET A 1 85 ? -34.432 -45.965 6.672 1.00 47.53 85 MET A CA 1
ATOM 698 C C . MET A 1 85 ? -35.105 -44.894 7.546 1.00 47.53 85 MET A C 1
ATOM 700 O O . MET A 1 85 ? -34.436 -44.050 8.133 1.00 47.53 85 MET A O 1
ATOM 704 N N . ASP A 1 86 ? -36.435 -44.940 7.628 1.00 59.59 86 ASP A N 1
ATOM 705 C CA . ASP A 1 86 ? -37.146 -44.446 8.805 1.00 59.59 86 ASP A CA 1
ATOM 706 C C . ASP A 1 86 ? -37.119 -45.574 9.835 1.00 59.59 86 ASP A C 1
ATOM 708 O O . ASP A 1 86 ? -37.748 -46.611 9.628 1.00 59.59 86 ASP A O 1
ATOM 712 N N . ALA A 1 87 ? -36.379 -45.400 10.926 1.00 50.53 87 ALA A N 1
ATOM 713 C CA . ALA A 1 87 ? -36.581 -46.176 12.142 1.00 50.53 87 ALA A CA 1
ATOM 714 C C . ALA A 1 87 ? -35.913 -45.474 13.335 1.00 50.53 87 ALA A C 1
ATOM 716 O O . ALA A 1 87 ? -34.694 -45.513 13.466 1.00 50.53 87 ALA A O 1
ATOM 717 N N . LEU A 1 88 ? -36.765 -44.954 14.232 1.00 44.56 88 LEU A N 1
ATOM 718 C CA . LEU A 1 88 ? -36.509 -44.669 15.657 1.00 44.56 88 LEU A CA 1
ATOM 719 C C . LEU A 1 88 ? -35.667 -43.395 15.903 1.00 44.56 88 LEU A C 1
ATOM 721 O O . LEU A 1 88 ? -34.467 -43.369 15.693 1.00 44.56 88 LEU A O 1
ATOM 725 N N . GLY A 1 89 ? -36.238 -42.255 16.295 1.00 47.03 89 GLY A N 1
ATOM 726 C CA . GLY A 1 89 ? -37.023 -42.086 17.516 1.00 47.03 89 GLY A CA 1
ATOM 727 C C . GLY A 1 89 ? -36.086 -41.847 18.707 1.00 47.03 89 GLY A C 1
ATOM 728 O O . GLY A 1 89 ? -35.592 -42.808 19.283 1.00 47.03 89 GLY A O 1
ATOM 729 N N . GLY A 1 90 ? -35.863 -40.584 19.093 1.00 33.06 90 GLY A N 1
ATOM 730 C CA . GLY A 1 90 ? -35.235 -40.255 20.378 1.00 33.06 90 GLY A CA 1
ATOM 731 C C . GLY A 1 90 ? -34.573 -38.878 20.441 1.00 33.06 90 GLY A C 1
ATOM 732 O O . GLY A 1 90 ? -33.606 -38.613 19.739 1.00 33.06 90 GLY A O 1
ATOM 733 N N . SER A 1 91 ? -35.069 -38.010 21.324 1.00 49.75 91 SER A N 1
ATOM 734 C CA . SER A 1 91 ? -34.338 -36.837 21.810 1.00 49.75 91 SER A CA 1
ATOM 735 C C . SER A 1 91 ? -33.176 -37.279 22.709 1.00 49.75 91 SER A C 1
ATOM 737 O O . SER A 1 91 ? -33.430 -37.861 23.761 1.00 49.75 91 SER A O 1
ATOM 739 N N . GLN A 1 92 ? -31.933 -36.980 22.338 1.00 35.81 92 GLN A N 1
ATOM 740 C CA . GLN A 1 92 ? -30.739 -37.041 23.199 1.00 35.81 92 GLN A CA 1
ATOM 741 C C . GLN A 1 92 ? -29.779 -35.955 22.674 1.00 35.81 92 GLN A C 1
ATOM 743 O O . GLN A 1 92 ? -29.494 -35.918 21.480 1.00 35.81 92 GLN A O 1
ATOM 748 N N . THR A 1 93 ? -29.670 -34.833 23.388 1.00 35.97 93 THR A N 1
ATOM 749 C CA . THR A 1 93 ? -28.547 -34.463 24.277 1.00 35.97 93 THR A CA 1
ATOM 750 C C . THR A 1 93 ? -27.234 -34.145 23.555 1.00 35.97 93 THR A C 1
ATOM 752 O O . THR A 1 93 ? -26.733 -34.874 22.709 1.00 35.97 93 THR A O 1
ATOM 755 N N . VAL A 1 94 ? -26.708 -32.974 23.913 1.00 49.25 94 VAL A N 1
ATOM 756 C CA . VAL A 1 94 ? -25.374 -32.465 23.596 1.00 49.25 94 VAL A CA 1
ATOM 757 C C . VAL A 1 94 ? -24.326 -33.476 24.057 1.00 49.25 94 VAL A C 1
ATOM 759 O O . VAL A 1 94 ? -24.254 -33.732 25.254 1.00 49.25 94 VAL A O 1
ATOM 762 N N . GLU A 1 95 ? -23.475 -33.964 23.151 1.00 35.47 95 GLU A N 1
ATOM 763 C CA . GLU A 1 95 ? -22.169 -34.517 23.519 1.00 35.47 95 GLU A CA 1
ATOM 764 C C . GLU A 1 95 ? -21.043 -33.952 22.645 1.00 35.47 95 GLU A C 1
ATOM 766 O O . GLU A 1 95 ? -21.095 -33.906 21.415 1.00 35.47 95 GLU A O 1
ATOM 771 N N . THR A 1 96 ? -20.032 -33.476 23.365 1.00 51.56 96 THR A N 1
ATOM 772 C CA . THR A 1 96 ? -18.746 -32.944 22.929 1.00 51.56 96 THR A CA 1
ATOM 773 C C . THR A 1 96 ? -17.761 -34.089 22.669 1.00 51.56 96 THR A C 1
ATOM 775 O O . THR A 1 96 ? -17.676 -34.993 23.490 1.00 51.56 96 THR A O 1
ATOM 778 N N . TYR A 1 97 ? -16.958 -33.949 21.604 1.00 37.22 97 TYR A N 1
ATOM 779 C CA . TYR A 1 97 ? -15.571 -34.417 21.362 1.00 37.22 97 TYR A CA 1
ATOM 780 C C . TYR A 1 97 ? -15.387 -35.194 20.053 1.00 37.22 97 TYR A C 1
ATOM 782 O O . TYR A 1 97 ? -15.995 -36.230 19.817 1.00 37.22 97 TYR A O 1
ATOM 790 N N . GLY A 1 98 ? -14.458 -34.708 19.224 1.00 37.59 98 GLY A N 1
ATOM 791 C CA . GLY A 1 98 ? -14.000 -35.413 18.029 1.00 37.59 98 GLY A CA 1
ATOM 792 C C . GLY A 1 98 ? -13.134 -34.543 17.128 1.00 37.59 98 GLY A C 1
ATOM 793 O O . GLY A 1 98 ? -13.540 -34.164 16.037 1.00 37.59 98 GLY A O 1
ATOM 794 N N . SER A 1 99 ? -11.951 -34.185 17.616 1.00 52.22 99 SER A N 1
ATOM 795 C CA . SER A 1 99 ? -10.885 -33.513 16.878 1.00 52.22 99 SER A CA 1
ATOM 796 C C . SER A 1 99 ? -10.477 -34.276 15.610 1.00 52.22 99 SER A C 1
ATOM 798 O O . SER A 1 99 ? -9.778 -35.283 15.703 1.00 52.22 99 SER A O 1
ATOM 800 N N . GLU A 1 100 ? -10.785 -33.751 14.425 1.00 44.50 100 GLU A N 1
ATOM 801 C CA . GLU A 1 100 ? -9.877 -33.931 13.288 1.00 44.50 100 GLU A CA 1
ATOM 802 C C . GLU A 1 100 ? -9.901 -32.709 12.352 1.00 44.50 100 GLU A C 1
ATOM 804 O O . GLU A 1 100 ? -10.860 -32.503 11.601 1.00 44.50 100 GLU A O 1
ATOM 809 N N . PRO A 1 101 ? -8.865 -31.849 12.369 1.00 46.62 101 PRO A N 1
ATOM 810 C CA . PRO A 1 101 ? -8.755 -30.790 11.383 1.00 46.62 101 PRO A CA 1
ATOM 811 C C . PRO A 1 101 ? -8.344 -31.388 10.032 1.00 46.62 101 PRO A C 1
ATOM 813 O O . PRO A 1 101 ? -7.261 -31.953 9.868 1.00 46.62 101 PRO A O 1
ATOM 816 N N . SER A 1 102 ? -9.223 -31.223 9.042 1.00 50.22 102 SER A N 1
ATOM 817 C CA . SER A 1 102 ? -8.966 -31.527 7.633 1.00 50.22 102 SER A CA 1
ATOM 818 C C . SER A 1 102 ? -7.600 -30.997 7.178 1.00 50.22 102 SER A C 1
ATOM 820 O O . SER A 1 102 ? -7.380 -29.790 7.098 1.00 50.22 102 SER A O 1
ATOM 822 N N . LYS A 1 103 ? -6.697 -31.903 6.783 1.00 53.97 103 LYS A N 1
ATOM 823 C CA . LYS A 1 103 ? -5.349 -31.618 6.249 1.00 53.97 103 LYS A CA 1
ATOM 824 C C . LYS A 1 103 ? -5.351 -31.036 4.823 1.00 53.97 103 LYS A C 1
ATOM 826 O O . LYS A 1 103 ? -4.471 -31.342 4.021 1.00 53.97 103 LYS A O 1
ATOM 831 N N . ARG A 1 104 ? -6.319 -30.184 4.470 1.00 53.28 104 ARG A N 1
ATOM 832 C CA . ARG A 1 104 ? -6.260 -29.378 3.238 1.00 53.28 104 ARG A CA 1
ATOM 833 C C . ARG A 1 104 ? -5.651 -28.020 3.568 1.00 53.28 104 ARG A C 1
ATOM 835 O O . ARG A 1 104 ? -6.334 -27.060 3.899 1.00 53.28 104 ARG A O 1
ATOM 842 N N . HIS A 1 105 ? -4.326 -27.985 3.500 1.00 52.72 105 HIS A N 1
ATOM 843 C CA . HIS A 1 105 ? -3.496 -26.804 3.699 1.00 52.72 105 HIS A CA 1
ATOM 844 C C . HIS A 1 105 ? -3.772 -25.727 2.637 1.00 52.72 105 HIS A C 1
ATOM 846 O O . HIS A 1 105 ? -3.458 -25.936 1.467 1.00 52.72 105 HIS A O 1
ATOM 852 N N . THR A 1 106 ? -4.264 -24.550 3.047 1.00 55.66 106 THR A N 1
ATOM 853 C CA . THR A 1 106 ? -3.684 -23.238 2.660 1.00 55.66 106 THR A CA 1
ATOM 854 C C . THR A 1 106 ? -4.069 -22.109 3.640 1.00 55.66 106 THR A C 1
ATOM 856 O O . THR A 1 106 ? -4.378 -21.001 3.216 1.00 55.66 106 THR A O 1
ATOM 859 N N . MET A 1 107 ? -3.974 -22.386 4.949 1.00 50.53 107 MET A N 1
ATOM 860 C CA . MET A 1 107 ? -4.298 -21.538 6.121 1.00 50.53 107 MET A CA 1
ATOM 861 C C . MET A 1 107 ? -5.661 -21.839 6.756 1.00 50.53 107 MET A C 1
ATOM 863 O O . MET A 1 107 ? -6.703 -21.385 6.292 1.00 50.53 107 MET A O 1
ATOM 867 N N . SER A 1 108 ? -5.625 -22.558 7.876 1.00 57.31 108 SER A N 1
ATOM 868 C CA . SER A 1 108 ? -6.769 -22.784 8.763 1.00 57.31 108 SER A CA 1
ATOM 869 C C . SER A 1 108 ? -6.330 -22.719 10.226 1.00 57.31 108 SER A C 1
ATOM 871 O O . SER A 1 108 ? -6.566 -23.654 10.983 1.00 57.31 108 SER A O 1
ATOM 873 N N . TYR A 1 109 ? -5.650 -21.634 10.605 1.00 59.19 109 TYR A N 1
ATOM 874 C CA . TYR A 1 109 ? -5.619 -21.179 11.994 1.00 59.19 109 TYR A CA 1
ATOM 875 C C . TYR A 1 109 ? -5.255 -19.690 12.066 1.00 59.19 109 TYR A C 1
ATOM 877 O O . TYR A 1 109 ? -4.411 -19.208 11.307 1.00 59.19 109 TYR A O 1
ATOM 885 N N . GLU A 1 110 ? -5.936 -18.970 12.952 1.00 60.41 110 GLU A N 1
ATOM 886 C CA . GLU A 1 110 ? -5.569 -17.628 13.405 1.00 60.41 110 GLU A CA 1
ATOM 887 C C . GLU A 1 110 ? -4.433 -17.792 14.425 1.00 60.41 110 GLU A C 1
ATOM 889 O O . GLU A 1 110 ? -4.585 -18.610 15.328 1.00 60.41 110 GLU A O 1
ATOM 894 N N . PRO A 1 111 ? -3.275 -17.121 14.286 1.00 62.75 111 PRO A N 1
ATOM 895 C CA . PRO A 1 111 ? -2.217 -17.243 15.285 1.00 62.75 111 PRO A CA 1
ATOM 896 C C . PRO A 1 111 ? -2.770 -16.828 16.652 1.00 62.75 111 PRO A C 1
ATOM 898 O O . PRO A 1 111 ? -3.357 -15.752 16.773 1.00 62.75 111 PRO A O 1
ATOM 901 N N . GLU A 1 112 ? -2.618 -17.698 17.653 1.00 64.94 112 GLU A N 1
ATOM 902 C CA . GLU A 1 112 ? -3.072 -17.406 19.010 1.00 64.94 112 GLU A CA 1
ATOM 903 C C . GLU A 1 112 ? -2.410 -16.123 19.513 1.00 64.94 112 GLU A C 1
ATOM 905 O O . GLU A 1 112 ? -1.228 -15.868 19.263 1.00 64.94 112 GLU A O 1
ATOM 910 N N . MET A 1 113 ? -3.232 -15.303 20.171 1.00 61.94 113 MET A N 1
ATOM 911 C CA . MET A 1 113 ? -2.873 -14.026 20.774 1.00 61.94 113 MET A CA 1
ATOM 912 C C . MET A 1 113 ? -1.543 -14.162 21.514 1.00 61.94 113 MET A C 1
ATOM 914 O O . MET A 1 113 ? -1.422 -14.957 22.444 1.00 61.94 113 MET A O 1
ATOM 918 N N . ILE A 1 114 ? -0.545 -13.391 21.084 1.00 58.25 114 ILE A N 1
ATOM 919 C CA . ILE A 1 114 ? 0.730 -13.279 21.792 1.00 58.25 114 ILE A CA 1
ATOM 920 C C . ILE A 1 114 ? 0.390 -12.763 23.199 1.00 58.25 114 ILE A C 1
ATOM 922 O O . ILE A 1 114 ? -0.210 -11.689 23.280 1.00 58.25 114 ILE A O 1
ATOM 926 N N . PRO A 1 115 ? 0.706 -13.497 24.284 1.00 50.78 115 PRO A N 1
ATOM 927 C CA . PRO A 1 115 ? 0.468 -13.009 25.634 1.00 50.78 115 PRO A CA 1
ATOM 928 C C . PRO A 1 115 ? 1.208 -11.690 25.834 1.00 50.78 115 PRO A C 1
ATOM 930 O O . PRO A 1 115 ? 2.350 -11.550 25.388 1.00 50.78 115 PRO A O 1
ATOM 933 N N . ASP A 1 116 ? 0.535 -10.742 26.481 1.00 50.12 116 ASP A N 1
ATOM 934 C CA . ASP A 1 116 ? 1.026 -9.404 26.784 1.00 50.12 116 ASP A CA 1
ATOM 935 C C . ASP A 1 116 ? 2.490 -9.436 27.249 1.00 50.12 116 ASP A C 1
ATOM 937 O O . ASP A 1 116 ? 2.817 -9.949 28.320 1.00 50.12 116 ASP A O 1
ATOM 941 N N . MET A 1 117 ? 3.389 -8.863 26.443 1.00 52.81 117 MET A N 1
ATOM 942 C CA . MET A 1 117 ? 4.720 -8.464 26.903 1.00 52.81 117 MET A CA 1
ATOM 943 C C . MET A 1 117 ? 4.579 -7.207 27.773 1.00 52.81 117 MET A C 1
ATOM 945 O O . MET A 1 117 ? 5.034 -6.126 27.407 1.00 52.81 117 MET A O 1
ATOM 949 N N . GLU A 1 118 ? 3.940 -7.340 28.930 1.00 54.59 118 GLU A N 1
ATOM 950 C CA . GLU A 1 118 ? 4.217 -6.463 30.063 1.00 54.59 118 GLU A CA 1
ATOM 951 C C . GLU A 1 118 ? 5.224 -7.158 30.986 1.00 54.59 118 GLU A C 1
ATOM 953 O O . GLU A 1 118 ? 5.266 -8.386 31.057 1.00 54.59 118 GLU A O 1
ATOM 958 N N . HIS A 1 119 ? 6.011 -6.356 31.708 1.00 56.38 119 HIS A N 1
ATOM 959 C CA . HIS A 1 119 ? 7.086 -6.722 32.648 1.00 56.38 119 HIS A CA 1
ATOM 960 C C . HIS A 1 119 ? 8.504 -6.856 32.066 1.00 56.38 119 HIS A C 1
ATOM 962 O O . HIS A 1 119 ? 9.206 -7.837 32.300 1.00 56.38 119 HIS A O 1
ATOM 968 N N . ILE A 1 120 ? 8.995 -5.798 31.417 1.00 53.75 120 ILE A N 1
ATOM 969 C CA . ILE A 1 120 ? 10.431 -5.479 31.466 1.00 53.75 120 ILE A CA 1
ATOM 970 C C . ILE A 1 120 ? 10.560 -4.007 31.844 1.00 53.75 120 ILE A C 1
ATOM 972 O O . ILE A 1 120 ? 10.734 -3.167 30.979 1.00 53.75 120 ILE A O 1
ATOM 976 N N . ASP A 1 121 ? 10.385 -3.708 33.132 1.00 53.56 121 ASP A N 1
ATOM 977 C CA . ASP A 1 121 ? 11.037 -2.580 33.810 1.00 53.56 121 ASP A CA 1
ATOM 978 C C . ASP A 1 121 ? 10.825 -2.707 35.328 1.00 53.56 121 ASP A C 1
ATOM 980 O O . ASP A 1 121 ? 10.133 -1.931 35.980 1.00 53.56 121 ASP A O 1
ATOM 984 N N . GLN A 1 122 ? 11.456 -3.722 35.917 1.00 47.69 122 GLN A N 1
ATOM 985 C CA . GLN A 1 122 ? 11.812 -3.698 37.334 1.00 47.69 122 GLN A CA 1
ATOM 986 C C . GLN A 1 122 ? 13.333 -3.722 37.424 1.00 47.69 122 GLN A C 1
ATOM 988 O O . GLN A 1 122 ? 13.971 -4.772 37.457 1.00 47.69 122 GLN A O 1
ATOM 993 N N . ARG A 1 123 ? 13.927 -2.524 37.418 1.00 49.88 123 ARG A N 1
ATOM 994 C CA . ARG A 1 123 ? 15.295 -2.333 37.902 1.00 49.88 123 ARG A CA 1
ATOM 995 C C . ARG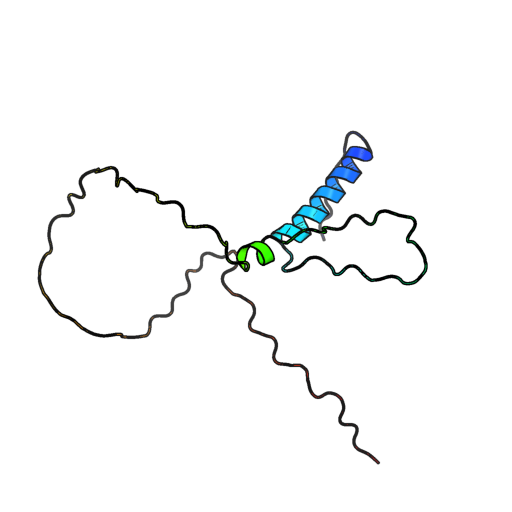 A 1 123 ? 15.287 -2.544 39.418 1.00 49.88 123 ARG A C 1
ATOM 997 O O . ARG A 1 123 ? 14.555 -1.820 40.094 1.00 49.88 123 ARG A O 1
ATOM 1004 N N . PRO A 1 124 ? 16.087 -3.463 39.977 1.00 45.34 124 PRO A N 1
ATOM 1005 C CA . PRO A 1 124 ? 16.348 -3.437 41.402 1.00 45.34 124 PRO A CA 1
ATOM 1006 C C . PRO A 1 124 ? 17.259 -2.244 41.709 1.00 45.34 124 PRO A C 1
ATOM 1008 O O . PRO A 1 124 ? 18.277 -2.024 41.053 1.00 45.34 124 PRO A O 1
ATOM 1011 N N . SER A 1 125 ? 16.850 -1.456 42.694 1.00 49.75 125 SER A N 1
ATOM 1012 C CA . SER A 1 125 ? 17.653 -0.430 43.3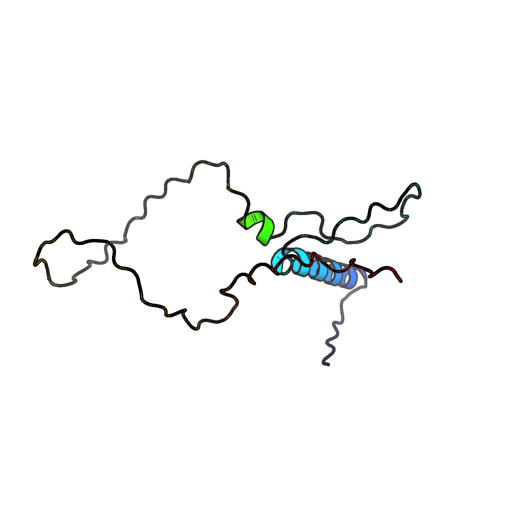46 1.00 49.75 125 SER A CA 1
ATOM 1013 C C . SER A 1 125 ? 18.768 -1.074 44.169 1.00 49.75 125 SER A C 1
ATOM 1015 O O . SER A 1 125 ? 18.445 -1.724 45.164 1.00 49.75 125 SER A O 1
ATOM 1017 N N . ILE A 1 126 ? 20.030 -0.853 43.790 1.00 44.25 126 ILE A N 1
ATOM 1018 C CA . ILE A 1 126 ? 21.193 -0.717 44.688 1.00 44.25 126 ILE A CA 1
ATOM 1019 C C . ILE A 1 126 ? 22.133 0.308 44.055 1.00 44.25 126 ILE A C 1
ATOM 1021 O O . ILE A 1 126 ? 22.447 0.139 42.855 1.00 44.25 126 ILE A O 1
#